Protein AF-A0A0Q4RP64-F1 (afdb_monomer)

Nearest PDB structures (foldseek):
  6msq-assembly1_A  TM=8.830E-01  e=1.178E+00  synthetic construct
  5j0h-assembly1_A  TM=8.750E-01  e=1.962E+00  synthetic construct
  6inr-assembly2_B  TM=7.415E-01  e=1.727E+00  Candidatus Phytoplasma australasiaticum subsp. taiwanense
  5szi-assembly1_B  TM=7.587E-01  e=8.507E+00  Homo sapiens
  4ilo-assembly1_A  TM=5.590E-01  e=3.268E+00  Chlamydia trachomatis L2/434/Bu

Mean predicted aligned error: 8.28 Å

Sequence (79 aa):
MLTTGGITFNSINSSISQVTSRREADLQNTINSLGDSPSTGELLGLQQQVQQWTMFTQIQSTIVKEVSEAMKGVIQKAA

pLDDT: mean 80.67, std 10.89, range [43.47, 91.75]

Secondary structure (DSSP, 8-state):
----SS--HHHHHHHHHHHHHHHHHHHHHHHHHS-SS--HHHHHHHHHHHHHHHHHHHHHHHHHHHHHHHHHHHHHHH-

Structure (mmCIF, N/CA/C/O backbone):
data_AF-A0A0Q4RP64-F1
#
_entry.id   AF-A0A0Q4RP64-F1
#
loop_
_atom_site.group_PDB
_atom_site.id
_atom_site.type_symbol
_atom_site.label_atom_id
_atom_site.label_alt_id
_atom_site.label_comp_id
_atom_site.label_asym_id
_atom_site.label_entity_id
_atom_site.label_seq_id
_atom_site.pdbx_PDB_ins_code
_atom_site.Cartn_x
_atom_site.Cartn_y
_atom_site.Cartn_z
_atom_site.occupancy
_atom_site.B_iso_or_equiv
_atom_site.auth_seq_id
_atom_site.auth_comp_id
_atom_site.auth_asym_id
_atom_site.auth_atom_id
_atom_site.pdbx_PDB_model_num
ATOM 1 N N . MET A 1 1 ? 8.659 -4.628 -30.165 1.00 43.50 1 MET A N 1
ATOM 2 C CA . MET A 1 1 ? 8.319 -4.882 -28.749 1.00 43.50 1 MET A CA 1
ATOM 3 C C . MET A 1 1 ? 9.576 -5.390 -28.066 1.00 43.50 1 MET A C 1
ATOM 5 O O . MET A 1 1 ? 10.060 -6.441 -28.458 1.00 43.50 1 MET A O 1
ATOM 9 N N . LEU A 1 2 ? 10.167 -4.625 -27.146 1.00 43.47 2 LEU A N 1
ATOM 10 C CA . LEU A 1 2 ? 11.374 -5.054 -26.432 1.00 43.47 2 LEU A CA 1
ATOM 11 C C . LEU A 1 2 ? 10.978 -6.050 -25.337 1.00 43.47 2 LEU A C 1
ATOM 13 O O . LEU A 1 2 ? 10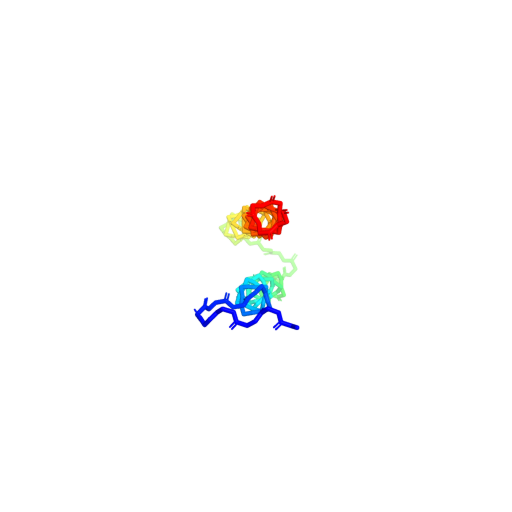.499 -5.667 -24.276 1.00 43.47 2 LEU A O 1
ATOM 17 N N . THR A 1 3 ? 11.142 -7.336 -25.636 1.00 51.91 3 THR A N 1
ATOM 18 C CA . THR A 1 3 ? 11.046 -8.443 -24.682 1.00 51.91 3 THR A CA 1
ATOM 19 C C . THR A 1 3 ? 12.465 -8.905 -24.351 1.00 51.91 3 THR A C 1
ATOM 21 O O . THR A 1 3 ? 12.946 -9.904 -24.882 1.00 51.91 3 THR A O 1
ATOM 24 N N . THR A 1 4 ? 13.184 -8.160 -23.518 1.00 51.72 4 THR A N 1
ATOM 25 C CA . THR A 1 4 ? 14.400 -8.684 -22.880 1.00 51.72 4 THR A CA 1
ATOM 26 C C . THR A 1 4 ? 13.956 -9.531 -21.691 1.00 51.72 4 THR A C 1
ATOM 28 O O . THR A 1 4 ? 13.284 -9.029 -20.795 1.00 51.72 4 THR A O 1
ATOM 31 N N . GLY A 1 5 ? 14.216 -10.839 -21.759 1.00 54.38 5 GLY A N 1
ATOM 32 C CA . GLY A 1 5 ? 1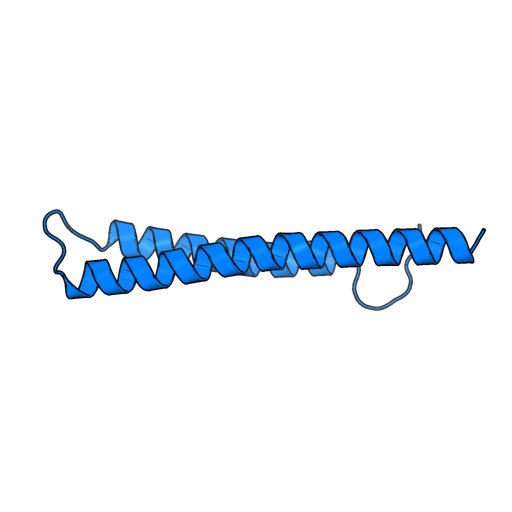3.705 -11.840 -20.823 1.00 54.38 5 GLY A CA 1
ATOM 33 C C . GLY A 1 5 ? 14.019 -11.535 -19.356 1.00 54.38 5 GLY A C 1
ATOM 34 O O . GLY A 1 5 ? 15.131 -11.144 -19.022 1.00 54.38 5 GLY A O 1
ATOM 35 N N . GLY A 1 6 ? 13.026 -11.764 -18.493 1.00 58.91 6 GLY A N 1
ATOM 36 C CA . GLY A 1 6 ? 13.136 -11.602 -17.044 1.00 58.91 6 GLY A CA 1
ATOM 37 C C . GLY A 1 6 ? 12.673 -10.226 -16.573 1.00 58.91 6 GLY A C 1
ATOM 38 O O . GLY A 1 6 ? 13.371 -9.239 -16.741 1.00 58.91 6 GLY A O 1
ATOM 39 N N . ILE A 1 7 ? 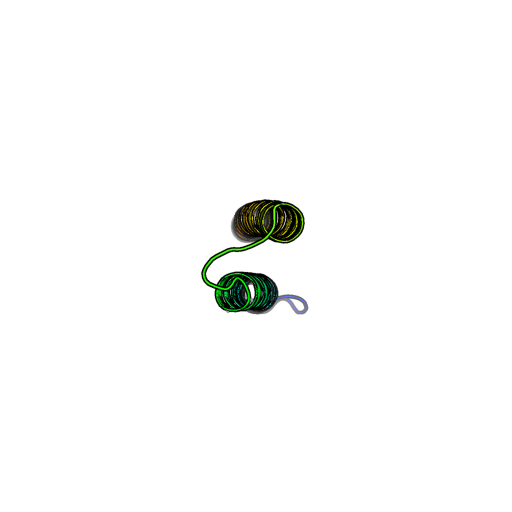11.500 -10.195 -15.934 1.00 61.84 7 ILE A N 1
ATOM 40 C CA . ILE A 1 7 ? 10.883 -9.011 -15.318 1.00 61.84 7 ILE A CA 1
ATOM 41 C C . ILE A 1 7 ? 10.442 -7.947 -16.344 1.00 61.84 7 ILE A C 1
ATOM 43 O O . ILE A 1 7 ? 11.168 -7.028 -16.705 1.00 61.84 7 ILE A O 1
ATOM 47 N N . THR A 1 8 ? 9.186 -8.036 -16.789 1.00 73.00 8 THR A N 1
ATOM 48 C CA . THR A 1 8 ? 8.561 -6.940 -17.550 1.00 73.00 8 THR A CA 1
ATOM 49 C C . THR A 1 8 ? 8.043 -5.860 -16.594 1.00 73.00 8 THR A C 1
ATOM 51 O O . THR A 1 8 ? 7.659 -6.180 -15.468 1.00 73.00 8 THR A O 1
ATOM 54 N N . PHE A 1 9 ? 7.963 -4.594 -17.031 1.00 72.12 9 PHE A N 1
ATOM 55 C CA . PHE A 1 9 ? 7.305 -3.518 -16.260 1.00 72.12 9 PHE A CA 1
ATOM 56 C C . PHE A 1 9 ? 5.913 -3.945 -15.773 1.00 72.12 9 PHE A C 1
ATOM 58 O O . PHE A 1 9 ? 5.549 -3.695 -14.629 1.00 72.12 9 PHE A O 1
ATOM 65 N N . ASN A 1 10 ? 5.179 -4.683 -16.611 1.00 74.94 10 ASN A N 1
ATOM 66 C CA . ASN A 1 10 ? 3.889 -5.259 -16.250 1.00 74.94 10 ASN A CA 1
ATOM 67 C C . ASN A 1 10 ? 4.005 -6.262 -15.095 1.00 74.94 10 ASN A C 1
ATOM 69 O O . ASN A 1 10 ? 3.222 -6.184 -14.161 1.00 74.94 10 ASN A O 1
ATOM 73 N N . SER A 1 11 ? 5.001 -7.153 -15.099 1.00 79.81 11 SER A N 1
ATOM 74 C CA . SER A 1 11 ? 5.241 -8.093 -13.993 1.00 79.81 11 SER A CA 1
ATOM 75 C C . SER A 1 11 ? 5.557 -7.378 -12.672 1.00 79.81 11 SER A C 1
ATOM 77 O O . SER A 1 11 ? 5.047 -7.783 -11.626 1.00 79.81 11 SER A O 1
ATOM 79 N N . ILE A 1 12 ? 6.3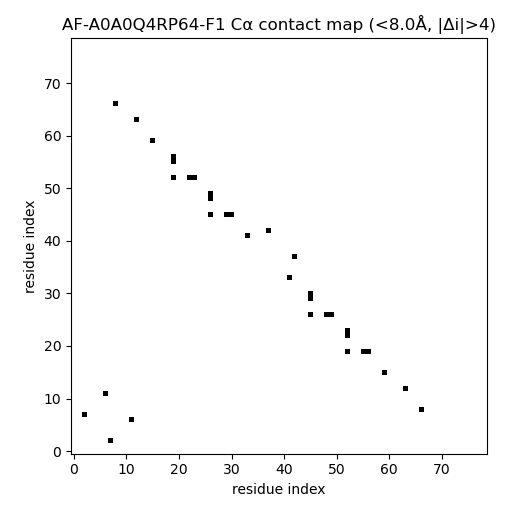57 -6.305 -12.710 1.00 78.38 12 ILE A N 1
ATOM 80 C CA . ILE A 1 12 ? 6.663 -5.477 -11.529 1.00 78.38 12 ILE A CA 1
ATOM 81 C C . ILE A 1 12 ? 5.394 -4.779 -11.044 1.00 78.38 12 ILE A C 1
ATOM 83 O O . ILE A 1 12 ? 5.023 -4.905 -9.879 1.00 78.38 12 ILE A O 1
ATOM 87 N N . ASN A 1 13 ? 4.699 -4.090 -11.948 1.00 79.25 13 ASN A N 1
ATOM 88 C CA . ASN A 1 13 ? 3.492 -3.340 -11.632 1.00 79.25 13 ASN A CA 1
ATOM 89 C C . ASN A 1 13 ? 2.389 -4.248 -11.070 1.00 79.25 13 ASN A C 1
ATOM 91 O O . ASN A 1 13 ? 1.785 -3.917 -10.056 1.00 79.25 13 ASN A O 1
ATOM 95 N N . SER A 1 14 ? 2.171 -5.424 -11.666 1.00 83.00 14 SER A N 1
ATOM 96 C CA . SER A 1 14 ? 1.215 -6.416 -11.167 1.00 83.00 14 SER A CA 1
ATOM 97 C C . SER A 1 14 ? 1.596 -6.946 -9.786 1.00 83.00 14 SER A C 1
ATOM 99 O O . SER A 1 14 ? 0.719 -7.080 -8.937 1.00 83.00 14 SER A O 1
ATOM 101 N N . SER A 1 15 ? 2.882 -7.208 -9.530 1.00 84.62 15 SER A N 1
ATOM 102 C CA . SER A 1 15 ? 3.341 -7.694 -8.220 1.00 84.62 15 SER A CA 1
ATOM 103 C C . SER A 1 15 ? 3.143 -6.641 -7.132 1.00 84.62 15 SER A C 1
ATOM 105 O O . SER A 1 15 ? 2.600 -6.940 -6.070 1.00 84.62 15 SER A O 1
ATOM 107 N N . ILE A 1 16 ? 3.518 -5.391 -7.412 1.00 82.56 16 ILE A N 1
ATOM 108 C CA . ILE A 1 16 ? 3.340 -4.290 -6.463 1.00 82.56 16 ILE A CA 1
ATOM 109 C C . ILE A 1 16 ? 1.854 -4.008 -6.245 1.00 82.56 16 ILE A C 1
ATOM 111 O O . ILE A 1 16 ? 1.421 -3.909 -5.103 1.00 82.56 16 ILE A O 1
ATOM 115 N N . SER A 1 17 ? 1.058 -3.957 -7.316 1.00 84.31 17 SER A N 1
ATOM 116 C CA . SER A 1 17 ? -0.393 -3.786 -7.217 1.00 84.31 17 SER A CA 1
ATOM 117 C C . SER A 1 17 ? -1.021 -4.883 -6.364 1.00 84.31 17 SER A C 1
ATOM 119 O O . SER A 1 17 ? -1.854 -4.581 -5.520 1.00 84.31 17 SER A O 1
ATOM 121 N N . GLN A 1 18 ? -0.603 -6.142 -6.523 1.00 88.44 18 GLN A N 1
ATOM 122 C CA . GLN A 1 18 ? -1.129 -7.245 -5.724 1.00 88.44 18 GLN A CA 1
ATOM 123 C C . GLN A 1 18 ? -0.788 -7.092 -4.235 1.00 88.44 18 GLN A C 1
ATOM 125 O O . GLN A 1 18 ? -1.637 -7.362 -3.387 1.00 88.44 18 GLN A O 1
ATOM 130 N N . VAL A 1 19 ? 0.429 -6.654 -3.902 1.00 85.56 19 VAL A N 1
ATOM 131 C CA . VAL A 1 19 ? 0.838 -6.419 -2.508 1.00 85.56 19 VAL A CA 1
ATOM 132 C C . VAL A 1 19 ? 0.088 -5.229 -1.906 1.00 85.56 19 VAL A C 1
ATOM 134 O O . VAL A 1 19 ? -0.454 -5.357 -0.808 1.00 85.56 19 VAL A O 1
ATOM 137 N N . THR A 1 20 ? -0.006 -4.106 -2.624 1.00 84.62 20 THR A N 1
ATOM 138 C CA . THR A 1 20 ? -0.732 -2.913 -2.164 1.00 84.62 20 THR A CA 1
ATOM 139 C C . THR A 1 20 ? -2.214 -3.212 -1.957 1.00 84.62 20 THR A C 1
ATOM 141 O O . THR A 1 20 ? -2.741 -2.898 -0.894 1.00 84.62 20 THR A O 1
ATOM 144 N N . SER A 1 21 ? -2.869 -3.893 -2.904 1.00 87.50 21 SER A N 1
ATOM 145 C CA . SER A 1 21 ? -4.286 -4.263 -2.784 1.00 87.50 21 SER A CA 1
ATOM 146 C C . SER A 1 21 ? -4.547 -5.243 -1.641 1.00 87.50 21 SER A C 1
ATOM 148 O O . SER A 1 21 ? -5.563 -5.127 -0.964 1.00 87.50 21 SER A O 1
ATOM 150 N N . ARG A 1 22 ? -3.634 -6.189 -1.369 1.00 89.31 22 ARG A N 1
ATOM 151 C CA . ARG A 1 22 ? -3.745 -7.055 -0.180 1.00 89.31 22 ARG A CA 1
ATOM 152 C C . ARG A 1 22 ? -3.660 -6.242 1.108 1.00 89.31 22 ARG A C 1
ATOM 154 O O . ARG A 1 22 ? -4.471 -6.444 2.000 1.00 89.31 22 ARG A O 1
ATOM 161 N N . ARG A 1 23 ? -2.716 -5.299 1.190 1.00 85.31 23 ARG A N 1
ATOM 162 C CA . ARG A 1 23 ? -2.547 -4.465 2.388 1.00 85.31 23 ARG A CA 1
ATOM 163 C C . ARG A 1 23 ? -3.724 -3.522 2.616 1.00 85.31 23 ARG A C 1
ATOM 165 O O . ARG A 1 23 ? -4.108 -3.300 3.757 1.00 85.31 23 ARG A O 1
ATOM 172 N N . GLU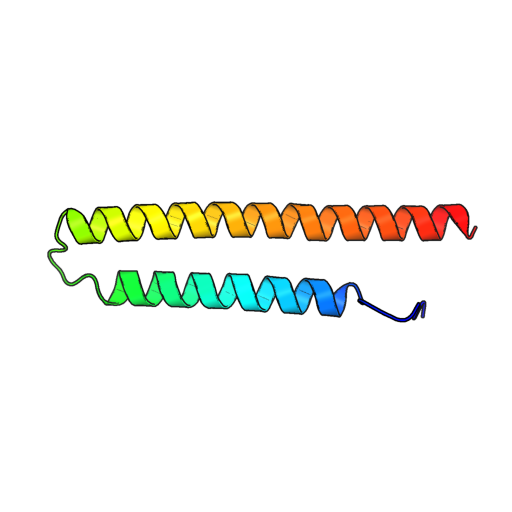 A 1 24 ? -4.298 -2.995 1.542 1.00 87.12 24 GLU A N 1
ATOM 173 C CA . GLU A 1 24 ? -5.533 -2.217 1.591 1.00 87.12 24 GLU A CA 1
ATOM 174 C C . GLU A 1 24 ? -6.713 -3.071 2.070 1.00 87.12 24 GLU A C 1
ATOM 176 O O . GLU A 1 24 ? -7.451 -2.638 2.950 1.00 87.12 24 GLU A O 1
ATOM 181 N N . ALA A 1 25 ? -6.859 -4.297 1.558 1.00 91.75 25 ALA A N 1
ATOM 182 C CA . ALA A 1 25 ? -7.896 -5.221 2.011 1.00 91.75 25 ALA A CA 1
ATOM 183 C C . ALA A 1 25 ? -7.740 -5.576 3.501 1.00 91.75 25 ALA A C 1
ATOM 185 O O . ALA A 1 25 ? -8.725 -5.566 4.233 1.00 91.75 25 ALA A O 1
ATOM 186 N N . ASP A 1 26 ? -6.514 -5.819 3.978 1.00 87.75 26 ASP A N 1
ATOM 187 C CA . ASP A 1 26 ? -6.229 -6.049 5.402 1.00 87.75 26 ASP A CA 1
ATOM 188 C C . ASP A 1 26 ? -6.612 -4.835 6.267 1.00 87.75 26 ASP A C 1
ATOM 190 O O . ASP A 1 26 ? -7.196 -4.990 7.344 1.00 87.75 26 ASP A O 1
ATOM 194 N N . LEU A 1 27 ? -6.319 -3.622 5.784 1.00 87.50 27 LEU A N 1
ATOM 195 C CA . LEU A 1 27 ? -6.668 -2.378 6.465 1.00 87.50 27 LEU A CA 1
ATOM 196 C C . LEU A 1 27 ? -8.187 -2.174 6.507 1.00 87.50 27 LEU A C 1
ATOM 198 O O . LEU A 1 27 ? -8.729 -1.858 7.563 1.00 87.50 27 LEU A O 1
ATOM 202 N N . GLN A 1 28 ? -8.883 -2.402 5.390 1.00 89.31 28 GLN A N 1
ATOM 203 C CA . GLN A 1 28 ? -10.345 -2.356 5.334 1.00 89.31 28 GLN A CA 1
ATOM 204 C C . GLN A 1 28 ? -10.970 -3.388 6.272 1.00 89.31 28 GLN A C 1
ATOM 206 O O . GLN A 1 28 ? -11.888 -3.053 7.010 1.00 89.31 28 GLN A O 1
ATOM 211 N N . ASN A 1 29 ? -10.451 -4.617 6.301 1.00 90.06 29 ASN A N 1
ATOM 212 C CA . ASN A 1 29 ? -10.912 -5.652 7.224 1.00 90.06 29 ASN A CA 1
ATOM 213 C C . ASN A 1 29 ? -10.707 -5.236 8.682 1.00 90.06 29 ASN A C 1
ATOM 215 O O . ASN A 1 29 ? -11.609 -5.413 9.495 1.00 90.06 29 ASN A O 1
ATOM 219 N N . THR A 1 30 ? -9.558 -4.636 8.999 1.00 86.00 30 THR A N 1
ATOM 220 C CA . THR A 1 30 ? -9.281 -4.109 10.338 1.00 86.00 30 THR A CA 1
ATOM 221 C C . THR A 1 30 ? -10.278 -3.011 10.694 1.00 86.00 30 THR A C 1
ATOM 223 O O . THR A 1 30 ? -10.901 -3.095 11.744 1.00 86.00 30 THR A O 1
ATOM 226 N N . ILE A 1 31 ? -10.519 -2.043 9.805 1.00 86.62 31 ILE A N 1
ATOM 227 C CA . ILE A 1 31 ? -11.512 -0.977 10.018 1.00 86.62 31 ILE A CA 1
ATOM 228 C C . ILE A 1 31 ? -12.918 -1.551 10.207 1.00 86.62 31 ILE A C 1
ATOM 230 O O . ILE A 1 31 ? -13.608 -1.156 11.136 1.00 86.62 31 ILE A O 1
ATOM 234 N N . ASN A 1 32 ? -13.325 -2.513 9.381 1.00 87.75 32 ASN A N 1
ATOM 235 C CA . ASN A 1 32 ? -14.632 -3.162 9.489 1.00 87.75 32 ASN A CA 1
ATOM 236 C C . ASN A 1 32 ? -14.769 -4.007 10.767 1.00 87.75 32 ASN A C 1
ATOM 238 O O . ASN A 1 32 ? -15.883 -4.251 11.221 1.00 87.75 32 ASN A O 1
ATOM 242 N N . SER A 1 33 ? -13.651 -4.473 11.331 1.00 86.19 33 SER A N 1
ATOM 243 C CA . SER A 1 33 ? -13.626 -5.202 12.604 1.00 86.19 33 SER A CA 1
ATOM 244 C C . SER A 1 33 ? -13.650 -4.286 13.830 1.00 86.19 33 SER A C 1
ATOM 246 O O . SER A 1 33 ? -14.003 -4.746 14.914 1.00 86.19 33 SER A O 1
ATOM 248 N N . LEU A 1 34 ? -13.321 -2.998 13.666 1.00 83.81 34 LEU A N 1
ATOM 249 C CA . LEU A 1 34 ? -13.504 -1.991 14.707 1.00 83.81 34 LEU A CA 1
ATOM 250 C C . LEU A 1 34 ? -15.010 -1.742 14.837 1.00 83.81 34 LEU A C 1
ATOM 252 O O . LEU A 1 34 ? -15.612 -1.082 13.994 1.00 83.81 34 LEU A O 1
ATOM 256 N N . GLY A 1 35 ? -15.632 -2.308 15.872 1.00 80.25 35 GLY A N 1
ATOM 257 C CA . GLY A 1 35 ? -17.026 -2.006 16.209 1.00 80.25 35 GLY A CA 1
ATOM 258 C C . GLY A 1 35 ? -17.226 -0.536 16.611 1.00 80.25 35 GLY A C 1
ATOM 259 O O . GLY A 1 35 ? -16.296 0.265 16.573 1.00 80.25 35 GLY A O 1
ATOM 260 N N . ASP A 1 36 ? -18.424 -0.175 17.078 1.00 78.25 36 ASP A N 1
ATOM 261 C CA . ASP A 1 36 ? -18.787 1.227 17.377 1.00 78.25 36 ASP A CA 1
ATOM 262 C C . ASP A 1 36 ? -17.956 1.891 18.494 1.00 78.25 36 ASP A C 1
ATOM 264 O O . ASP A 1 36 ? -17.977 3.110 18.663 1.00 78.25 36 ASP A O 1
ATOM 268 N N . SER A 1 37 ? -17.241 1.111 19.308 1.00 82.94 37 SER A N 1
ATOM 269 C CA . SER A 1 37 ? -16.386 1.614 20.392 1.00 82.94 37 SER A CA 1
ATOM 270 C C . SER A 1 37 ? -15.061 0.851 20.440 1.00 82.94 37 SER A C 1
ATOM 272 O O . SER A 1 37 ? -14.870 0.002 21.314 1.00 82.94 37 SER A O 1
ATOM 274 N N . PRO A 1 38 ? -14.147 1.126 19.495 1.00 83.81 38 PRO A N 1
ATOM 275 C CA . PRO A 1 38 ? -12.859 0.457 19.440 1.00 83.81 38 PRO A CA 1
ATOM 276 C C . PRO A 1 38 ? -11.988 0.856 20.632 1.00 83.81 38 PRO A C 1
ATOM 278 O O . PRO A 1 38 ? -11.946 2.015 21.053 1.00 83.81 38 PRO A O 1
ATOM 281 N N . SER A 1 39 ? -11.260 -0.110 21.175 1.00 86.19 39 SER A N 1
ATOM 282 C CA . SER A 1 39 ? -10.302 0.112 22.251 1.00 86.19 39 SER A CA 1
ATOM 283 C C . SER A 1 39 ? -9.067 0.875 21.760 1.00 86.19 39 SER A C 1
ATOM 285 O O . SER A 1 39 ? -8.695 0.838 20.585 1.00 86.19 39 SER A O 1
ATOM 287 N N . THR A 1 40 ? -8.353 1.524 22.682 1.00 87.69 40 THR A N 1
ATOM 288 C CA . THR A 1 40 ? -7.089 2.219 22.378 1.00 87.69 40 THR A CA 1
ATOM 289 C C . THR A 1 40 ? -6.052 1.298 21.724 1.00 87.69 40 THR A C 1
ATOM 291 O O . THR A 1 40 ? -5.281 1.744 20.878 1.00 87.69 40 THR A O 1
ATOM 294 N N . GLY A 1 41 ? -6.037 0.009 22.088 1.00 87.56 41 GLY A N 1
ATOM 295 C CA . GLY A 1 41 ? -5.134 -0.979 21.494 1.00 87.56 41 GLY A CA 1
ATOM 296 C C . GLY A 1 41 ? -5.451 -1.258 20.025 1.00 87.56 41 GLY A C 1
ATOM 297 O O . GLY A 1 41 ? -4.542 -1.334 19.200 1.00 87.56 41 GLY A O 1
ATOM 298 N N . GLU A 1 42 ? -6.734 -1.336 19.678 1.00 85.88 42 GLU A N 1
ATOM 299 C CA . GLU A 1 42 ? -7.172 -1.546 18.299 1.00 85.88 42 GLU A CA 1
ATOM 300 C C . GLU A 1 42 ? -6.936 -0.300 17.433 1.00 85.88 42 GLU A C 1
ATOM 302 O O . GLU A 1 42 ? -6.471 -0.418 16.299 1.00 85.88 42 GLU A O 1
ATOM 307 N N . LEU A 1 43 ? -7.143 0.902 17.984 1.00 87.00 43 LEU A N 1
ATOM 308 C CA . LEU A 1 43 ? -6.807 2.163 17.310 1.00 87.00 43 LEU A CA 1
ATOM 309 C C . LEU A 1 43 ? -5.300 2.311 17.062 1.00 87.00 43 LEU A C 1
ATOM 311 O O . LEU A 1 43 ? -4.891 2.790 16.003 1.00 87.00 43 LEU A O 1
ATOM 315 N N . LEU A 1 44 ? -4.461 1.874 18.004 1.00 89.94 44 LEU A N 1
ATOM 316 C CA . LEU A 1 44 ? -3.011 1.841 17.813 1.00 89.94 44 LEU A CA 1
ATOM 317 C C . LEU A 1 44 ? -2.618 0.842 16.716 1.00 89.94 44 LEU A C 1
ATOM 319 O O . LEU A 1 44 ? -1.787 1.161 15.865 1.00 89.94 44 LEU A O 1
ATOM 323 N N . GLY A 1 45 ? -3.236 -0.341 16.702 1.00 87.31 45 GLY A N 1
ATOM 324 C CA . GLY A 1 45 ? -3.050 -1.330 15.641 1.00 87.31 45 GLY A CA 1
ATOM 325 C C . GLY A 1 45 ? -3.435 -0.779 14.266 1.00 87.31 45 GLY A C 1
ATOM 326 O O . GLY A 1 45 ? -2.657 -0.891 13.317 1.00 87.31 45 GLY A O 1
ATOM 327 N N . LEU A 1 46 ? -4.581 -0.097 14.172 1.00 88.44 46 LEU A N 1
ATOM 328 C CA . LEU A 1 46 ? -5.008 0.599 12.960 1.00 88.44 46 LEU A CA 1
ATOM 329 C C . LEU A 1 46 ? -3.970 1.639 12.525 1.00 88.44 46 LEU A C 1
ATOM 331 O O . LEU A 1 46 ? -3.576 1.674 11.361 1.00 88.44 46 LEU A O 1
ATOM 335 N N . GLN A 1 47 ? -3.491 2.464 13.456 1.00 87.94 47 GLN A N 1
ATOM 336 C CA . GLN A 1 47 ? -2.516 3.508 13.156 1.00 87.94 47 GLN A CA 1
ATOM 337 C C . GLN A 1 47 ? -1.215 2.928 12.581 1.00 87.94 47 GLN A C 1
ATOM 339 O O . GLN A 1 47 ? -0.689 3.457 11.600 1.00 87.94 47 GLN A O 1
ATOM 344 N N . GLN A 1 48 ? -0.729 1.810 13.127 1.00 89.81 48 GLN A N 1
ATOM 345 C CA . GLN A 1 48 ? 0.437 1.102 12.590 1.00 89.81 48 GLN A CA 1
ATOM 346 C C . GLN A 1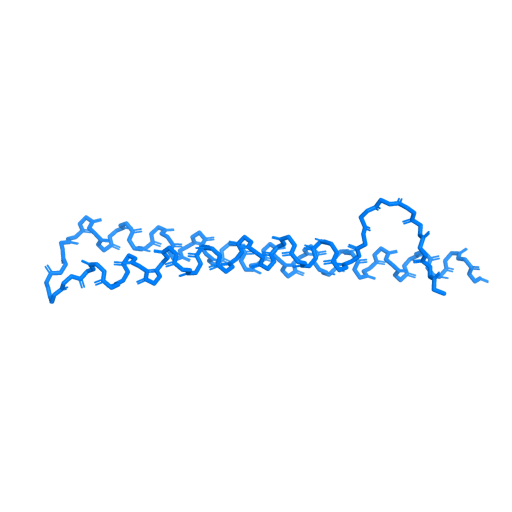 48 ? 0.181 0.573 11.173 1.00 89.81 48 GLN A C 1
ATOM 348 O O . GLN A 1 48 ? 1.027 0.733 10.289 1.00 89.81 48 GLN A O 1
ATOM 353 N N . GLN A 1 49 ? -0.992 -0.013 10.923 1.00 87.25 49 GLN A N 1
ATOM 354 C CA . GLN A 1 49 ? -1.339 -0.523 9.596 1.00 87.25 49 GLN A CA 1
ATOM 355 C C . GLN A 1 49 ? -1.455 0.594 8.549 1.00 87.25 49 GLN A C 1
ATOM 357 O O . GLN A 1 49 ? -0.926 0.441 7.446 1.00 87.25 49 GLN A O 1
ATOM 362 N N .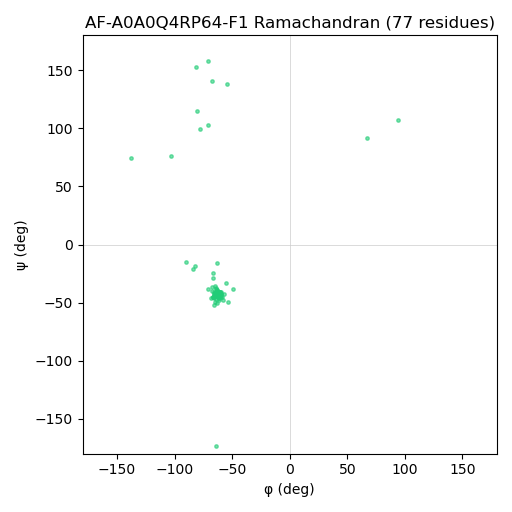 VAL A 1 50 ? -2.070 1.732 8.891 1.00 89.06 50 VAL A N 1
ATOM 363 C CA . VAL A 1 50 ? -2.172 2.909 8.006 1.00 89.06 50 VAL A CA 1
ATOM 364 C C . VAL A 1 50 ? -0.789 3.460 7.659 1.00 89.06 50 VAL A C 1
ATOM 366 O O . VAL A 1 50 ? -0.511 3.754 6.493 1.00 89.06 50 VAL A O 1
ATOM 369 N N . GLN A 1 51 ? 0.104 3.575 8.645 1.00 89.94 51 GLN A N 1
ATOM 370 C CA . GLN A 1 51 ? 1.478 4.023 8.401 1.00 89.94 51 GLN A CA 1
ATOM 371 C C . GLN A 1 51 ? 2.211 3.069 7.457 1.00 89.94 51 GLN A C 1
ATOM 373 O O . GLN A 1 51 ? 2.855 3.509 6.504 1.00 89.94 51 GLN A O 1
ATOM 378 N N . GLN A 1 52 ? 2.067 1.760 7.663 1.00 87.25 52 GLN A N 1
ATOM 379 C CA . GLN A 1 52 ? 2.689 0.771 6.793 1.00 87.25 52 GLN A CA 1
ATOM 380 C C . GLN A 1 52 ? 2.129 0.818 5.367 1.00 87.25 52 GLN A C 1
ATOM 382 O O . GLN A 1 52 ? 2.900 0.763 4.410 1.00 87.25 52 GLN A O 1
ATOM 387 N N . TRP A 1 53 ? 0.813 0.968 5.205 1.00 86.19 53 TRP A N 1
ATOM 388 C CA . TRP A 1 53 ? 0.181 1.146 3.895 1.00 86.19 53 TRP A CA 1
ATOM 389 C C . TRP A 1 53 ? 0.678 2.410 3.177 1.00 86.19 53 TRP A C 1
ATOM 391 O O . TRP A 1 53 ? 0.995 2.373 1.984 1.00 86.19 53 TRP A O 1
ATOM 401 N N . THR A 1 54 ? 0.844 3.507 3.917 1.00 86.56 54 THR A N 1
ATOM 402 C CA . THR A 1 54 ? 1.401 4.761 3.388 1.00 86.56 54 THR A CA 1
ATOM 403 C C . THR A 1 54 ? 2.829 4.561 2.876 1.00 86.56 54 THR A C 1
ATOM 405 O O . THR A 1 54 ? 3.140 4.959 1.752 1.00 86.56 54 THR A O 1
ATOM 408 N N . MET A 1 55 ? 3.688 3.883 3.648 1.00 86.12 55 MET A N 1
ATOM 409 C CA . MET A 1 55 ? 5.051 3.557 3.212 1.00 86.12 55 MET A CA 1
ATOM 410 C C . MET A 1 55 ? 5.060 2.680 1.953 1.00 86.12 55 MET A C 1
ATOM 412 O O . MET A 1 55 ? 5.815 2.954 1.022 1.00 86.12 55 MET A O 1
ATOM 416 N N . PHE A 1 56 ? 4.198 1.661 1.877 1.00 83.81 56 PHE A N 1
ATOM 417 C CA . PHE A 1 56 ? 4.104 0.801 0.691 1.00 83.81 56 PHE A CA 1
ATOM 418 C C . PHE A 1 56 ? 3.702 1.571 -0.570 1.00 83.81 56 PHE A C 1
ATOM 420 O O . PHE A 1 56 ? 4.284 1.353 -1.632 1.00 83.81 56 PHE A O 1
ATOM 427 N N . THR A 1 57 ? 2.759 2.504 -0.457 1.00 83.44 57 THR A N 1
ATOM 428 C CA . THR A 1 57 ? 2.317 3.343 -1.583 1.00 83.44 57 THR A CA 1
ATOM 429 C C . THR A 1 57 ? 3.444 4.252 -2.093 1.00 83.44 57 THR A C 1
ATOM 431 O O . THR A 1 57 ? 3.620 4.441 -3.301 1.00 83.44 57 THR A O 1
ATOM 434 N N . GLN A 1 58 ? 4.270 4.777 -1.185 1.00 83.69 58 GLN A N 1
ATOM 435 C CA . GLN A 1 58 ? 5.458 5.549 -1.557 1.00 83.69 58 GLN A CA 1
ATOM 436 C C . GLN A 1 58 ? 6.502 4.670 -2.260 1.00 83.69 58 GLN A C 1
ATOM 438 O O . GLN A 1 58 ? 7.001 5.046 -3.320 1.00 83.69 58 GLN A O 1
ATOM 443 N N . ILE A 1 59 ? 6.777 3.473 -1.730 1.00 82.94 59 ILE A N 1
ATOM 444 C CA . ILE A 1 59 ? 7.705 2.506 -2.339 1.00 82.94 59 ILE A CA 1
ATOM 445 C C . ILE A 1 59 ? 7.242 2.109 -3.747 1.00 82.94 59 ILE A C 1
ATOM 447 O O . ILE A 1 59 ? 8.061 2.079 -4.665 1.00 82.94 59 ILE A O 1
ATOM 451 N N . GLN A 1 60 ? 5.941 1.867 -3.951 1.00 80.44 60 GLN A N 1
ATOM 452 C CA . GLN A 1 60 ? 5.377 1.603 -5.279 1.00 80.44 60 GLN A CA 1
ATOM 453 C C . GL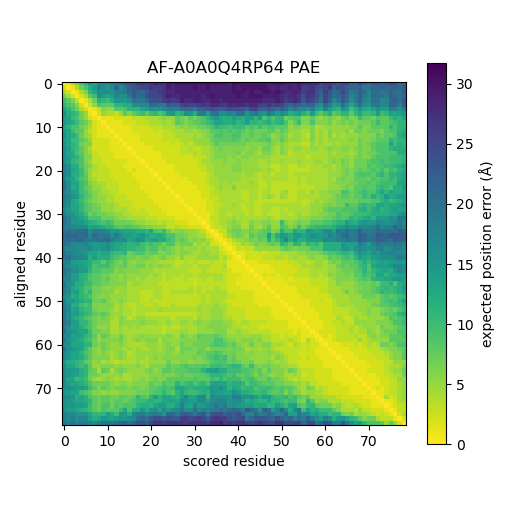N A 1 60 ? 5.744 2.710 -6.269 1.00 80.44 60 GLN A C 1
ATOM 455 O O . GLN A 1 60 ? 6.218 2.424 -7.369 1.00 80.44 60 GLN A O 1
ATOM 460 N N . SER A 1 61 ? 5.527 3.965 -5.878 1.00 81.94 61 SER A N 1
ATOM 461 C CA . SER A 1 61 ? 5.785 5.119 -6.740 1.00 81.94 61 SER A CA 1
ATOM 462 C C . SER A 1 61 ? 7.269 5.234 -7.099 1.00 81.94 61 SER A C 1
ATOM 464 O O . SER A 1 61 ? 7.600 5.509 -8.254 1.00 81.94 61 SER A O 1
ATOM 466 N N . THR A 1 62 ? 8.164 4.952 -6.147 1.00 86.06 62 THR A N 1
ATOM 467 C CA . THR A 1 62 ? 9.615 4.926 -6.38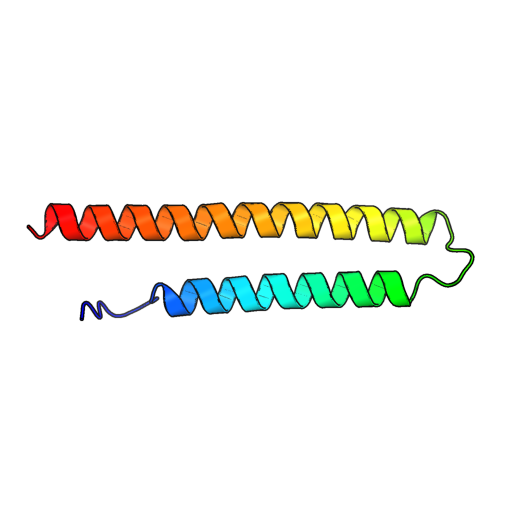0 1.00 86.06 62 THR A CA 1
ATOM 468 C C . THR A 1 62 ? 10.012 3.820 -7.349 1.00 86.06 62 THR A C 1
ATOM 470 O O . THR A 1 62 ? 10.685 4.106 -8.333 1.00 86.06 62 THR A O 1
ATOM 473 N N . ILE A 1 63 ? 9.546 2.583 -7.144 1.00 81.25 63 ILE A N 1
ATOM 474 C CA . ILE A 1 63 ? 9.908 1.461 -8.023 1.00 81.25 63 ILE A CA 1
ATOM 475 C C . ILE A 1 63 ? 9.406 1.709 -9.450 1.00 81.25 63 ILE A C 1
ATOM 477 O O . ILE A 1 63 ? 10.148 1.523 -10.412 1.00 81.25 63 ILE A O 1
ATOM 481 N N . VAL A 1 64 ? 8.161 2.168 -9.614 1.00 80.94 64 VAL A N 1
ATOM 482 C CA . VAL A 1 64 ? 7.608 2.493 -10.940 1.00 80.94 64 VAL A CA 1
ATOM 483 C C . VAL A 1 64 ? 8.436 3.581 -11.627 1.00 80.94 64 VAL A C 1
ATOM 485 O O . VAL A 1 64 ? 8.731 3.469 -12.821 1.00 80.94 64 VAL A O 1
ATOM 488 N N . LYS A 1 65 ? 8.845 4.614 -10.882 1.00 85.62 65 LYS A N 1
ATOM 489 C CA . LYS A 1 65 ? 9.700 5.686 -11.394 1.00 85.62 65 LYS A CA 1
ATOM 490 C C . LYS A 1 65 ? 11.074 5.162 -11.816 1.00 85.62 65 LYS A C 1
ATOM 492 O O . LYS A 1 65 ? 11.476 5.419 -12.948 1.00 85.62 65 LYS A O 1
ATOM 497 N N . GLU A 1 66 ? 11.758 4.410 -10.960 1.00 83.88 66 GLU A N 1
ATOM 498 C CA . GLU A 1 66 ? 13.090 3.862 -11.247 1.00 83.88 66 GLU A CA 1
ATOM 499 C C . GLU A 1 66 ? 13.073 2.929 -12.460 1.00 83.88 66 GLU A C 1
ATOM 501 O O . GLU A 1 66 ? 13.945 3.019 -13.323 1.00 83.88 66 GLU A O 1
ATOM 506 N N . VAL A 1 67 ? 12.043 2.087 -12.599 1.00 81.94 67 VAL A N 1
ATOM 507 C CA . VAL A 1 67 ? 11.895 1.231 -13.785 1.00 81.94 67 VAL A CA 1
ATOM 508 C C . VAL A 1 67 ? 11.655 2.076 -15.039 1.00 81.94 67 VAL A C 1
ATOM 510 O O . VAL A 1 67 ? 12.242 1.798 -16.085 1.00 81.94 67 VAL A O 1
ATOM 513 N N . SER A 1 68 ? 10.841 3.133 -14.956 1.00 81.69 68 SER A N 1
ATOM 514 C CA . SER A 1 68 ? 10.633 4.057 -16.080 1.00 81.69 68 SER A CA 1
ATOM 515 C C . SER A 1 68 ? 11.931 4.760 -16.492 1.00 81.69 68 SER A C 1
ATOM 517 O O . SER A 1 68 ? 12.226 4.867 -17.684 1.00 81.69 68 SER A O 1
ATOM 519 N N . GLU A 1 69 ? 12.729 5.215 -15.526 1.00 85.06 69 GLU A N 1
ATOM 520 C CA . GLU A 1 69 ? 14.030 5.846 -15.768 1.00 85.06 69 GLU A CA 1
ATOM 521 C C . GLU A 1 69 ? 15.040 4.861 -16.367 1.00 85.06 69 GLU A C 1
ATOM 523 O O . GLU A 1 69 ? 15.696 5.191 -17.357 1.00 85.06 69 GLU A O 1
ATOM 528 N N . ALA A 1 70 ? 15.099 3.626 -15.865 1.00 83.62 70 ALA A N 1
ATOM 529 C CA . ALA A 1 70 ? 15.935 2.570 -16.429 1.00 83.62 70 ALA A CA 1
ATOM 530 C C . ALA A 1 70 ? 15.551 2.255 -17.885 1.00 83.62 70 ALA A C 1
ATOM 532 O O . ALA A 1 70 ? 16.422 2.181 -18.752 1.00 83.62 70 ALA A O 1
ATOM 533 N N . MET A 1 71 ? 14.250 2.146 -18.188 1.00 79.81 71 MET A N 1
ATOM 534 C CA . MET A 1 71 ? 13.759 1.941 -19.557 1.00 79.81 71 MET A CA 1
ATOM 535 C C . MET A 1 71 ? 14.152 3.092 -20.487 1.00 79.81 71 MET A C 1
ATOM 537 O O . MET A 1 71 ? 14.607 2.850 -21.606 1.00 79.81 71 MET A O 1
ATOM 541 N N . LYS A 1 72 ? 14.017 4.343 -20.030 1.00 83.19 72 LYS A N 1
ATOM 542 C CA . LYS A 1 72 ? 14.463 5.518 -20.792 1.00 83.19 72 LYS A CA 1
ATOM 543 C C . LYS A 1 72 ? 15.968 5.469 -21.058 1.00 83.19 72 LYS A C 1
ATOM 545 O O . LYS A 1 72 ? 16.377 5.704 -22.191 1.00 83.19 72 LYS A O 1
ATOM 550 N N . GLY A 1 73 ? 16.775 5.105 -20.060 1.00 84.25 73 GLY A N 1
ATOM 551 C CA . GLY A 1 73 ? 18.226 4.971 -20.201 1.00 84.25 73 GLY A CA 1
ATOM 552 C C . GLY A 1 73 ? 18.646 3.883 -21.194 1.00 84.25 73 GLY A C 1
ATOM 553 O O . GLY A 1 73 ? 19.567 4.096 -21.980 1.00 84.25 73 GLY A O 1
ATOM 554 N N . VAL A 1 74 ? 17.952 2.739 -21.214 1.00 80.88 74 VAL A N 1
ATOM 555 C CA . VAL A 1 74 ? 18.184 1.676 -22.210 1.00 80.88 74 VAL A CA 1
ATOM 556 C C . VAL A 1 74 ? 17.862 2.170 -23.618 1.00 80.88 74 VAL A C 1
ATOM 558 O O . VAL A 1 74 ? 18.678 1.992 -24.517 1.00 80.88 74 VAL A O 1
ATOM 561 N N . ILE A 1 75 ? 16.714 2.830 -23.813 1.00 77.12 75 ILE A N 1
ATOM 562 C CA . ILE A 1 75 ? 16.320 3.381 -25.120 1.00 77.12 75 ILE A CA 1
ATOM 563 C C . ILE A 1 75 ? 17.343 4.415 -25.605 1.00 77.12 75 ILE A C 1
ATOM 565 O O . ILE A 1 75 ? 17.754 4.367 -26.757 1.00 77.12 75 ILE A O 1
ATOM 569 N N . GLN A 1 76 ? 17.794 5.310 -24.726 1.00 77.69 76 GLN A N 1
ATOM 570 C CA . GLN A 1 76 ? 18.786 6.338 -25.056 1.00 77.69 76 GLN A CA 1
ATOM 571 C C . GLN A 1 76 ? 20.176 5.778 -25.375 1.00 77.69 76 GLN A C 1
ATOM 573 O O . GLN A 1 76 ? 20.914 6.417 -26.109 1.00 77.69 76 GLN A O 1
ATOM 578 N N . LYS A 1 77 ? 20.555 4.623 -24.813 1.00 74.31 77 LYS A N 1
ATOM 579 C CA . LYS A 1 77 ? 21.823 3.941 -25.135 1.00 74.31 77 LYS A CA 1
ATOM 580 C C . LYS A 1 77 ? 21.739 3.068 -26.389 1.00 74.31 77 LYS A C 1
ATOM 582 O O . LYS A 1 77 ? 22.778 2.700 -26.925 1.00 74.31 77 LYS A O 1
ATOM 587 N N . ALA A 1 78 ? 20.533 2.668 -26.785 1.00 62.34 78 ALA A N 1
ATOM 588 C CA . ALA A 1 78 ? 20.290 1.826 -27.953 1.00 62.34 78 ALA A CA 1
ATOM 589 C C . ALA A 1 78 ? 20.067 2.629 -29.251 1.00 62.34 78 ALA A C 1
ATOM 591 O O . ALA A 1 78 ? 20.111 2.033 -30.327 1.00 62.34 78 ALA A O 1
ATOM 592 N N . ALA A 1 79 ? 19.804 3.935 -29.141 1.00 49.56 79 ALA A N 1
ATOM 593 C CA . ALA A 1 79 ? 19.775 4.903 -30.239 1.00 49.56 79 ALA A CA 1
ATOM 594 C C . ALA A 1 79 ? 21.145 5.574 -30.406 1.00 49.56 79 ALA A C 1
ATOM 596 O O . ALA A 1 79 ? 21.491 5.888 -31.565 1.00 49.56 79 ALA A O 1
#

Radius of gyration: 18.29 Å; Cα contacts (8 Å, |Δi|>4): 17; chains: 1; bounding box: 41×18×53 Å

Solvent-accessible surface area (backbone atoms only — not comparable to full-atom values): 4636 Å² total; per-residue (Å²): 132,93,79,71,84,77,79,51,72,65,57,52,51,51,52,49,49,53,53,52,52,50,52,50,51,53,48,51,52,50,55,72,65,47,58,101,76,62,50,74,68,55,52,50,52,50,51,54,51,51,52,51,51,52,53,50,56,52,51,49,54,50,54,56,47,53,52,52,51,51,52,51,52,52,54,65,72,74,108

Foldseek 3Di:
DDCPDDDDLCNLLVVLVVVLVVLVVVLVVLVVPQPPDRDPVSVVVSVVSVVVSVVSVVVSVVVNVVVVVVVVVVVVVVD